Protein AF-A0A7V6TU02-F1 (afdb_monomer_lite)

Sequence (181 aa):
MRLPEIYLAIDNCFASKRWTKPLEWMEVIKDLGVWFVEASADNECDPLYTSIEYLEDWTDEVNKCTSKTGVEVSSLYSGHGTYATLGLAHTDIRIREKFLNEWLKKMVDTCVKVDAGLGFFCHAFPVSVLMDPKAYESYERDLYNKLAELSKYASGKGLKFISLEQMYSPHQIPWTIKGAE

pLDDT: mean 96.55, std 3.64, range [66.0, 98.75]

Secondary structure (DSSP, 8-state):
-PPPP---EEEGGGGTTTS-SHHHHHHHHHHTT--EEEEETTTTT-TTTS-HHHHHHHHHHHHHHHHHH--EEEEEE--HHHHTS-BTT-SSHHHHHHIIIIIIHHHHHHHHHTT-EEEE--B---HHHHT-HHHHHHHHHHHHHHHHHHHHHHHHHT-S-EEE---SSTTSS--SGGG--

Structure (mmCIF, N/CA/C/O backbone):
data_AF-A0A7V6TU02-F1
#
_entry.id   AF-A0A7V6TU02-F1
#
loop_
_atom_site.group_PDB
_atom_site.id
_atom_site.type_symbol
_atom_site.label_atom_id
_atom_site.label_alt_id
_atom_site.label_comp_id
_atom_site.label_asym_id
_atom_site.label_entity_id
_atom_site.label_seq_id
_atom_site.pdbx_PDB_ins_code
_atom_site.Cartn_x
_atom_site.Cartn_y
_atom_site.Cartn_z
_atom_site.occupancy
_atom_site.B_iso_or_equiv
_atom_site.auth_seq_id
_atom_site.auth_comp_id
_atom_site.auth_asym_id
_atom_site.auth_atom_id
_atom_site.pdbx_PDB_model_num
ATOM 1 N N . MET A 1 1 ? -0.233 -32.962 16.557 1.00 66.00 1 MET A N 1
ATOM 2 C CA . MET A 1 1 ? -0.019 -32.025 15.436 1.00 66.00 1 MET A CA 1
ATOM 3 C C . MET A 1 1 ? -1.004 -30.883 15.639 1.00 66.00 1 MET A C 1
ATOM 5 O O . MET A 1 1 ? -2.195 -31.161 15.686 1.00 66.00 1 MET A O 1
ATOM 9 N N . ARG A 1 2 ? -0.537 -29.657 15.910 1.00 78.75 2 ARG A N 1
ATOM 10 C CA . ARG A 1 2 ? -1.428 -28.488 16.010 1.00 78.75 2 ARG A CA 1
ATOM 11 C C . ARG A 1 2 ? -1.737 -28.072 14.574 1.00 78.75 2 ARG A C 1
ATOM 13 O O . ARG A 1 2 ? -0.803 -27.818 13.820 1.00 78.75 2 ARG A O 1
ATOM 20 N N . LEU A 1 3 ? -3.006 -28.131 14.179 1.00 83.88 3 LEU A N 1
ATOM 21 C CA . LEU A 1 3 ? -3.427 -27.610 12.880 1.00 83.88 3 LEU A CA 1
ATOM 22 C C . LEU A 1 3 ? -3.134 -26.100 12.842 1.00 83.88 3 LEU A C 1
ATOM 24 O O . LEU A 1 3 ? -3.217 -25.463 13.898 1.00 83.88 3 LEU A O 1
ATOM 28 N N . PRO A 1 4 ? -2.748 -25.538 11.683 1.00 89.44 4 PRO A N 1
ATOM 29 C CA . PRO A 1 4 ? -2.525 -24.105 11.569 1.00 89.44 4 PRO A CA 1
ATOM 30 C C . PRO A 1 4 ? -3.829 -23.356 11.854 1.00 89.44 4 PRO A C 1
ATOM 32 O O . PRO A 1 4 ? -4.908 -23.784 11.443 1.00 89.44 4 PRO A O 1
ATOM 35 N N . GLU A 1 5 ? -3.719 -22.242 12.567 1.00 91.94 5 GLU A N 1
ATOM 36 C CA . GLU A 1 5 ? -4.828 -21.309 12.729 1.00 91.94 5 GLU A CA 1
ATOM 37 C C . GLU A 1 5 ? -4.958 -20.498 11.437 1.00 91.94 5 GLU A C 1
ATOM 39 O O . GLU A 1 5 ? -3.976 -19.944 10.943 1.00 91.94 5 GLU A O 1
ATOM 44 N N . ILE A 1 6 ? -6.161 -20.482 10.866 1.00 92.75 6 ILE A N 1
ATOM 45 C CA . ILE A 1 6 ? -6.483 -19.730 9.653 1.00 92.75 6 ILE A CA 1
ATOM 46 C C . ILE A 1 6 ? -7.384 -18.577 10.071 1.00 92.75 6 ILE A C 1
ATOM 48 O O . ILE A 1 6 ? -8.436 -18.796 10.672 1.00 92.75 6 ILE A O 1
ATOM 52 N N . TYR A 1 7 ? -6.962 -17.365 9.736 1.00 94.00 7 TYR A N 1
ATOM 53 C CA . TYR A 1 7 ? -7.681 -16.137 10.036 1.00 94.00 7 TYR A CA 1
ATOM 54 C C . TYR A 1 7 ? -8.335 -15.615 8.758 1.00 94.00 7 TYR A C 1
ATOM 56 O O . TYR A 1 7 ? -7.709 -15.592 7.700 1.00 94.00 7 TYR A O 1
ATOM 64 N N . LEU A 1 8 ? -9.605 -15.221 8.853 1.00 97.06 8 LEU A N 1
ATOM 65 C CA . LEU A 1 8 ? -10.319 -14.577 7.756 1.00 97.06 8 LEU A CA 1
ATOM 66 C C . LEU A 1 8 ? -10.115 -13.065 7.854 1.00 97.06 8 LEU A C 1
ATOM 68 O O . LEU A 1 8 ? -10.465 -12.469 8.873 1.00 97.06 8 LEU A O 1
ATOM 72 N N . ALA A 1 9 ? -9.584 -12.473 6.787 1.00 97.50 9 ALA A N 1
ATOM 73 C CA . ALA A 1 9 ? -9.496 -11.032 6.602 1.00 97.50 9 ALA A CA 1
ATOM 74 C C . ALA A 1 9 ? -10.320 -10.599 5.384 1.00 97.50 9 ALA A C 1
ATOM 76 O O . ALA A 1 9 ? -10.574 -11.404 4.484 1.00 97.50 9 ALA A O 1
ATOM 77 N N . ILE A 1 10 ? -10.741 -9.336 5.363 1.00 98.12 10 ILE A N 1
ATOM 78 C CA . ILE A 1 10 ? -11.474 -8.738 4.244 1.00 98.12 10 ILE A CA 1
ATOM 79 C C . ILE A 1 10 ? -10.774 -7.467 3.761 1.00 98.12 10 ILE A C 1
ATOM 81 O O . ILE A 1 10 ? -10.402 -6.618 4.570 1.00 98.12 10 ILE A O 1
ATOM 85 N N . ASP A 1 11 ? -10.622 -7.333 2.445 1.00 97.44 11 ASP A N 1
ATOM 86 C CA . ASP A 1 11 ? -10.249 -6.068 1.811 1.00 97.44 11 ASP A CA 1
ATOM 87 C C . ASP A 1 11 ? -11.443 -5.109 1.882 1.00 97.44 11 ASP A C 1
ATOM 89 O O . ASP A 1 11 ? -12.543 -5.418 1.410 1.00 97.44 11 ASP A O 1
ATOM 93 N N . ASN A 1 12 ? -11.243 -3.943 2.498 1.00 97.56 12 ASN A N 1
ATOM 94 C CA . ASN A 1 12 ? -12.295 -2.944 2.653 1.00 97.56 12 ASN A CA 1
ATOM 95 C C . ASN A 1 12 ? -12.529 -2.073 1.404 1.00 97.56 12 ASN A C 1
ATOM 97 O O . ASN A 1 12 ? -13.282 -1.102 1.486 1.00 97.56 12 ASN A O 1
ATOM 101 N N . CYS A 1 13 ? -11.976 -2.409 0.236 1.00 95.88 13 CYS A N 1
ATOM 102 C CA . CYS A 1 13 ? -12.221 -1.687 -1.017 1.00 95.88 13 CYS A CA 1
ATOM 103 C C . CYS A 1 13 ? -13.720 -1.558 -1.367 1.00 95.88 13 CYS A C 1
ATOM 105 O O . CYS A 1 13 ? -14.140 -0.571 -1.979 1.00 95.88 13 CYS A O 1
ATOM 107 N N . PHE A 1 14 ? -14.570 -2.489 -0.908 1.00 96.19 14 PHE A N 1
ATOM 108 C CA . PHE A 1 14 ? -16.031 -2.394 -1.045 1.00 96.19 14 PHE A CA 1
ATOM 109 C C . PHE A 1 14 ? -16.619 -1.135 -0.377 1.00 96.19 14 PHE A C 1
ATOM 111 O O . PHE A 1 14 ? -17.674 -0.640 -0.796 1.00 96.19 14 PHE A O 1
ATOM 118 N N . ALA A 1 15 ? -15.944 -0.618 0.652 1.00 97.56 15 ALA A N 1
ATOM 119 C CA . ALA A 1 15 ? -16.359 0.535 1.432 1.00 97.56 15 ALA A CA 1
ATOM 120 C C . ALA A 1 15 ? -15.982 1.872 0.788 1.00 97.56 15 ALA A C 1
ATOM 122 O O . ALA A 1 15 ? -16.586 2.888 1.141 1.00 97.56 15 ALA A O 1
ATOM 123 N N . SER A 1 16 ? -15.072 1.873 -0.196 1.00 95.31 16 SER A N 1
ATOM 124 C CA . SER A 1 16 ? -14.650 3.091 -0.890 1.00 95.31 16 SER A CA 1
ATOM 125 C C . SER A 1 16 ? -15.865 3.879 -1.392 1.00 95.31 16 SER A C 1
ATOM 127 O O . SER A 1 16 ? -16.778 3.335 -2.031 1.00 95.31 16 SER A O 1
ATOM 129 N N . LYS A 1 17 ? -15.889 5.175 -1.054 1.00 95.81 17 LYS A N 1
ATOM 130 C CA . LYS A 1 17 ? -16.969 6.140 -1.339 1.00 95.81 17 LYS A CA 1
ATOM 131 C C . LYS A 1 17 ? -18.326 5.853 -0.674 1.00 95.81 17 LYS A C 1
ATOM 133 O O . LYS A 1 17 ? -19.302 6.527 -1.007 1.00 95.81 17 LYS A O 1
ATOM 138 N N . ARG A 1 18 ? -18.425 4.858 0.213 1.00 97.69 18 ARG A N 1
ATOM 139 C CA . ARG A 1 18 ? -19.675 4.445 0.883 1.00 97.69 18 ARG A CA 1
ATOM 140 C C . ARG A 1 18 ? -19.582 4.580 2.399 1.00 97.69 18 ARG A C 1
ATOM 142 O O . ARG A 1 18 ? -20.401 5.279 2.982 1.00 97.69 18 ARG A O 1
ATOM 149 N N . TRP A 1 19 ? -18.581 3.939 2.997 1.00 98.38 19 TRP A N 1
ATOM 150 C CA . TRP A 1 19 ? -18.279 3.963 4.429 1.00 98.38 19 TRP A CA 1
ATOM 151 C C . TRP A 1 19 ? -16.809 4.334 4.581 1.00 98.38 19 TRP A C 1
ATOM 153 O O . TRP A 1 19 ? -15.931 3.472 4.588 1.00 98.38 19 TRP A O 1
ATOM 163 N N . THR A 1 20 ? -16.533 5.632 4.593 1.00 96.50 20 THR A N 1
ATOM 164 C CA . THR A 1 20 ? -15.164 6.147 4.464 1.00 96.50 20 THR A CA 1
ATOM 165 C C . THR A 1 20 ? -14.494 6.382 5.811 1.00 96.50 20 THR A C 1
ATOM 167 O O . THR A 1 20 ? -13.269 6.429 5.887 1.00 96.50 20 THR A O 1
ATOM 170 N N . LYS A 1 21 ? -15.266 6.480 6.900 1.00 98.06 21 LYS A N 1
ATOM 171 C CA . LYS A 1 21 ? -14.697 6.644 8.242 1.00 98.06 21 LYS A CA 1
ATOM 172 C C . LYS A 1 21 ? -14.332 5.297 8.866 1.00 98.06 21 LYS A C 1
ATOM 174 O O . LYS A 1 21 ? -15.130 4.366 8.741 1.00 98.06 21 LYS A O 1
ATOM 179 N N . PRO A 1 22 ? -13.218 5.208 9.621 1.00 98.38 22 PRO A N 1
ATOM 180 C CA . PRO A 1 22 ? -12.809 4.014 10.359 1.00 98.38 22 PRO A CA 1
ATOM 181 C C . PRO A 1 22 ? -13.938 3.268 11.062 1.00 98.38 22 PRO A C 1
ATOM 183 O O . PRO A 1 22 ? -14.137 2.078 10.831 1.00 98.38 22 PRO A O 1
ATOM 186 N N . LEU A 1 23 ? -14.733 3.975 11.864 1.00 98.56 23 LEU A N 1
ATOM 187 C CA . LEU A 1 23 ? -15.819 3.343 12.604 1.00 98.56 23 LEU A CA 1
ATOM 188 C C . LEU A 1 23 ? -16.891 2.734 11.688 1.00 98.56 23 LEU A C 1
ATOM 190 O O . LEU A 1 23 ? -17.384 1.650 11.979 1.00 98.56 23 LEU A O 1
ATOM 194 N N . GLU A 1 24 ? -17.237 3.414 10.593 1.00 98.56 24 GLU A N 1
ATOM 195 C CA . GLU A 1 24 ? -18.316 2.997 9.694 1.00 98.56 24 GLU A CA 1
ATOM 196 C C . GLU A 1 24 ? -17.992 1.657 9.025 1.00 98.56 24 GLU A C 1
ATOM 198 O O . GLU A 1 24 ? -18.795 0.727 9.084 1.00 98.56 24 GLU A O 1
ATOM 203 N N . TRP A 1 25 ? -16.805 1.522 8.422 1.00 98.50 25 TRP A N 1
ATOM 204 C CA . TRP A 1 25 ? -16.430 0.263 7.778 1.00 98.50 25 TRP A CA 1
ATOM 205 C C . TRP A 1 25 ? -16.077 -0.831 8.791 1.00 98.50 25 TRP A C 1
ATOM 207 O O . TRP A 1 25 ? -16.360 -1.996 8.518 1.00 98.50 25 TRP A O 1
ATOM 217 N N . MET A 1 26 ? -15.537 -0.500 9.972 1.00 98.69 26 MET A N 1
ATOM 218 C CA . MET A 1 26 ? -15.303 -1.500 11.024 1.00 98.69 26 MET A CA 1
ATOM 219 C C . MET A 1 26 ? -16.611 -2.091 11.558 1.00 98.69 26 MET A C 1
ATOM 221 O O . MET A 1 26 ? -16.673 -3.295 11.786 1.00 98.69 26 MET A O 1
ATOM 225 N N . GLU A 1 27 ? -17.658 -1.281 11.744 1.00 98.44 27 GLU A N 1
ATOM 226 C CA . GLU A 1 27 ? -18.972 -1.772 12.184 1.00 98.44 27 GLU A CA 1
ATOM 227 C C . GLU A 1 27 ? -19.597 -2.699 11.132 1.00 98.44 27 GLU A C 1
ATOM 229 O O . GLU A 1 27 ? -20.014 -3.804 11.472 1.00 98.44 27 GLU A O 1
ATOM 234 N N . VAL A 1 28 ? -19.547 -2.323 9.848 1.00 98.44 28 VAL A N 1
ATOM 235 C CA . VAL A 1 28 ? -20.031 -3.185 8.755 1.00 98.44 28 VAL A CA 1
ATOM 236 C C . VAL A 1 28 ? -19.275 -4.518 8.708 1.00 98.44 28 VAL A C 1
ATOM 238 O O . VAL A 1 28 ? -19.891 -5.573 8.595 1.00 98.44 28 VAL A O 1
ATOM 241 N N . ILE A 1 29 ? -17.944 -4.497 8.809 1.00 98.50 29 ILE A N 1
ATOM 242 C CA . ILE A 1 29 ? -17.108 -5.708 8.760 1.00 98.50 29 ILE A CA 1
ATOM 243 C C . ILE A 1 29 ? -17.353 -6.606 9.979 1.00 98.50 29 ILE A C 1
ATOM 245 O O . ILE A 1 29 ? -17.477 -7.826 9.843 1.00 98.50 29 ILE A O 1
ATOM 249 N N . LYS A 1 30 ? -17.492 -6.002 11.162 1.00 98.25 30 LYS A N 1
ATOM 250 C CA . LYS A 1 30 ? -17.837 -6.706 12.397 1.00 98.25 30 LYS A CA 1
ATOM 251 C C . LYS A 1 30 ? -19.194 -7.397 12.302 1.00 98.25 30 LYS A C 1
ATOM 253 O O . LYS A 1 30 ? -19.315 -8.541 12.737 1.00 98.25 30 LYS A O 1
ATOM 258 N N . ASP A 1 31 ? -20.194 -6.740 11.719 1.00 98.19 31 ASP A N 1
ATOM 259 C CA . ASP 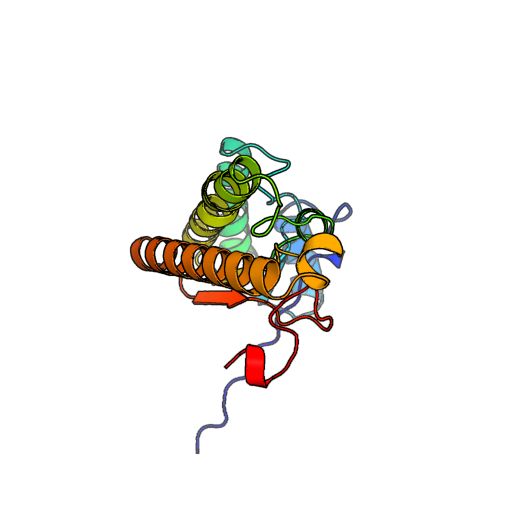A 1 31 ? -21.528 -7.317 11.520 1.00 98.19 31 ASP A CA 1
ATOM 260 C C . ASP A 1 31 ? -21.503 -8.529 10.567 1.00 98.19 31 ASP A C 1
ATOM 262 O O . ASP A 1 31 ? -22.345 -9.422 10.676 1.00 98.19 31 ASP A O 1
ATOM 266 N N . LEU A 1 32 ? -20.497 -8.618 9.686 1.00 97.69 32 LEU A N 1
ATOM 267 C CA . LEU A 1 32 ? -20.220 -9.800 8.857 1.00 97.69 32 LEU A CA 1
ATOM 268 C C . LEU A 1 32 ? -19.483 -10.922 9.614 1.00 97.69 32 LEU A C 1
ATOM 270 O O . LEU A 1 32 ? -19.257 -11.994 9.054 1.00 97.69 32 LEU A O 1
ATOM 274 N N . GLY A 1 33 ? -19.101 -10.700 10.875 1.00 97.81 33 GLY A N 1
ATOM 275 C CA . GLY A 1 33 ? -18.356 -11.654 11.698 1.00 97.81 33 GLY A CA 1
ATOM 276 C C . GLY A 1 33 ? -16.862 -11.738 11.370 1.00 97.81 33 GLY A C 1
ATOM 277 O O . GLY A 1 33 ? -16.210 -12.705 11.768 1.00 97.81 33 GLY A O 1
ATOM 278 N N . VAL A 1 34 ? -16.321 -10.753 10.649 1.00 98.31 34 VAL A N 1
ATOM 279 C CA . VAL A 1 34 ? -14.898 -10.659 10.300 1.00 98.31 34 VAL A CA 1
ATOM 280 C C . VAL A 1 34 ? -14.216 -9.651 11.224 1.00 98.31 34 VAL A C 1
ATOM 282 O O . VAL A 1 34 ? -14.789 -8.621 11.568 1.00 98.31 34 VAL A O 1
ATOM 285 N N . TRP A 1 35 ? -12.989 -9.958 11.642 1.00 98.19 35 TRP A N 1
ATOM 286 C CA . TRP A 1 35 ? -12.257 -9.171 12.646 1.00 98.19 35 TRP A CA 1
ATOM 287 C C . TRP A 1 35 ? -10.917 -8.637 12.149 1.00 98.19 35 TRP A C 1
ATOM 289 O O . TRP A 1 35 ? -10.300 -7.839 12.840 1.00 98.19 35 TRP A O 1
ATOM 299 N N . PHE A 1 36 ? -10.484 -9.040 10.955 1.00 98.38 36 PHE A N 1
ATOM 300 C CA . PHE A 1 36 ? -9.227 -8.612 10.352 1.00 98.38 36 PHE A CA 1
ATOM 301 C C . PHE A 1 36 ? -9.496 -7.914 9.023 1.00 98.38 36 PHE A C 1
ATOM 303 O O . PHE A 1 36 ? -10.319 -8.370 8.226 1.00 98.38 36 PHE A O 1
ATOM 310 N N . VAL A 1 37 ? -8.803 -6.806 8.788 1.00 98.50 37 VAL A N 1
ATOM 311 C CA . VAL A 1 37 ? -9.013 -5.955 7.616 1.00 98.50 37 VAL A CA 1
ATOM 312 C C . VAL A 1 37 ? -7.710 -5.748 6.869 1.00 98.50 37 VAL A C 1
ATOM 314 O O . VAL A 1 37 ? -6.687 -5.416 7.466 1.00 98.50 37 VAL A O 1
ATOM 317 N N . GLU A 1 38 ? -7.773 -5.901 5.554 1.00 98.44 38 GLU A N 1
ATOM 318 C CA . GLU A 1 38 ? -6.828 -5.279 4.642 1.00 98.44 38 GLU A CA 1
ATOM 319 C C . GLU A 1 38 ? -7.394 -3.908 4.247 1.00 98.44 38 GLU A C 1
ATOM 321 O O . GLU A 1 38 ? -8.434 -3.801 3.596 1.00 98.44 38 GLU A O 1
ATOM 326 N N . ALA A 1 39 ? -6.775 -2.839 4.743 1.00 98.31 39 ALA A N 1
ATOM 327 C CA . ALA A 1 39 ? -7.239 -1.477 4.535 1.00 98.31 39 ALA A CA 1
ATOM 328 C C . ALA A 1 39 ? -6.738 -0.950 3.185 1.00 98.31 39 ALA A C 1
ATOM 330 O O . ALA A 1 39 ? -5.561 -0.629 3.024 1.00 98.31 39 ALA A O 1
ATOM 331 N N . SER A 1 40 ? -7.641 -0.841 2.217 1.00 97.75 40 SER A N 1
ATOM 332 C CA . SER A 1 40 ? -7.365 -0.288 0.897 1.00 97.75 40 SER A CA 1
ATOM 333 C C . SER A 1 40 ? -7.076 1.212 0.965 1.00 97.75 40 SER A C 1
ATOM 335 O O . SER A 1 40 ? -7.842 1.976 1.557 1.00 97.75 40 SER A O 1
ATOM 337 N N . ALA A 1 41 ? -6.018 1.651 0.280 1.00 97.31 41 ALA A N 1
ATOM 338 C CA . ALA A 1 41 ? -5.667 3.062 0.128 1.00 97.31 41 ALA A CA 1
ATOM 339 C C . ALA A 1 41 ? -6.787 3.882 -0.544 1.00 97.31 41 ALA A C 1
ATOM 341 O O . ALA A 1 41 ? -6.947 5.067 -0.250 1.00 97.31 41 ALA A O 1
ATOM 342 N N . ASP A 1 42 ? -7.629 3.242 -1.369 1.00 95.62 42 ASP A N 1
ATOM 343 C CA . ASP A 1 42 ? -8.808 3.871 -1.986 1.00 95.62 42 ASP A CA 1
ATOM 344 C C . ASP A 1 42 ? -9.906 4.239 -0.969 1.00 95.62 42 ASP A C 1
ATOM 346 O O . ASP A 1 42 ? -10.893 4.884 -1.339 1.00 95.62 42 ASP A O 1
ATOM 350 N N . ASN A 1 43 ? -9.779 3.825 0.297 1.00 96.00 43 ASN A N 1
ATOM 351 C CA . ASN A 1 43 ? -10.677 4.216 1.381 1.00 96.00 43 ASN A CA 1
ATOM 352 C C . ASN A 1 43 ? -10.056 5.322 2.255 1.00 96.00 43 ASN A C 1
ATOM 354 O O . ASN A 1 43 ? -9.952 5.202 3.475 1.00 96.00 43 ASN A O 1
ATOM 358 N N . GLU A 1 44 ? -9.659 6.405 1.578 1.00 95.44 44 GLU A N 1
ATOM 359 C CA . GLU A 1 44 ? -9.166 7.680 2.126 1.00 95.44 44 GLU A CA 1
ATOM 360 C C . GLU A 1 44 ? -7.774 7.658 2.789 1.00 95.44 44 GLU A C 1
ATOM 362 O O . GLU A 1 44 ? -7.353 8.674 3.332 1.00 95.44 44 GLU A O 1
ATOM 367 N N . CYS A 1 45 ? -7.002 6.568 2.709 1.00 96.00 45 CYS A N 1
ATOM 368 C CA . CYS A 1 45 ? -5.655 6.505 3.305 1.00 96.00 45 CYS A CA 1
ATOM 369 C C . CYS A 1 45 ? -4.490 6.514 2.295 1.00 96.00 45 CYS A C 1
ATOM 371 O O . CYS A 1 45 ? -3.368 6.151 2.648 1.00 96.00 45 CYS A O 1
ATOM 373 N N . ASP A 1 46 ? -4.719 6.974 1.058 1.00 96.44 46 ASP A N 1
ATOM 374 C CA . ASP A 1 46 ? -3.674 7.101 0.032 1.00 96.44 46 ASP A CA 1
ATOM 375 C C . ASP A 1 46 ? -2.920 8.455 0.093 1.00 96.44 46 ASP A C 1
ATOM 377 O O . ASP A 1 46 ? -3.508 9.505 -0.206 1.00 96.44 46 ASP A O 1
ATOM 381 N N . PRO A 1 47 ? -1.597 8.471 0.367 1.00 94.88 47 PRO A N 1
ATOM 382 C CA . PRO A 1 47 ? -0.796 9.695 0.409 1.00 94.88 47 PRO A CA 1
ATOM 383 C C . PRO A 1 47 ? -0.649 10.429 -0.936 1.00 94.88 47 PRO A C 1
ATOM 385 O O . PRO A 1 47 ? -0.083 11.524 -0.958 1.00 94.88 47 PRO A O 1
ATOM 388 N N . LEU A 1 48 ? -1.110 9.868 -2.061 1.00 91.94 48 LEU A N 1
ATOM 389 C CA . LEU A 1 48 ? -1.203 10.592 -3.337 1.00 91.94 48 LEU A CA 1
ATOM 390 C C . LEU A 1 48 ? -2.355 11.598 -3.365 1.00 91.94 48 LEU A C 1
ATOM 392 O O . LEU A 1 48 ? -2.248 12.607 -4.067 1.00 91.94 48 LEU A O 1
ATOM 396 N N . TYR A 1 49 ? -3.446 11.313 -2.655 1.00 93.06 49 TYR A N 1
ATOM 397 C CA . TYR A 1 49 ? -4.694 12.078 -2.744 1.00 93.06 49 TYR A CA 1
ATOM 398 C C . TYR A 1 49 ? -5.025 12.854 -1.474 1.00 93.06 49 TYR A C 1
ATOM 400 O O . TYR A 1 49 ? -5.867 13.750 -1.516 1.00 93.06 49 TYR A O 1
ATOM 408 N N . THR A 1 50 ? -4.349 12.548 -0.369 1.00 93.81 50 THR A N 1
ATOM 409 C CA . THR A 1 50 ? -4.565 13.207 0.917 1.00 93.81 50 THR A CA 1
ATOM 410 C C . THR A 1 50 ? -3.288 13.836 1.476 1.00 93.81 50 THR A C 1
ATOM 412 O O . THR A 1 50 ? -2.198 13.699 0.913 1.00 93.81 50 THR A O 1
ATOM 415 N N . SER A 1 51 ? -3.427 14.581 2.572 1.00 94.88 51 SER A N 1
ATOM 416 C CA . SER A 1 51 ? -2.307 15.213 3.266 1.00 94.88 51 SER A CA 1
ATOM 417 C C . SER A 1 51 ? -1.742 14.310 4.363 1.00 94.88 51 SER A C 1
ATOM 419 O O . SER A 1 51 ? -2.385 13.365 4.817 1.00 94.88 51 SER A O 1
ATOM 421 N N . ILE A 1 52 ? -0.519 14.602 4.806 1.00 93.12 52 ILE A N 1
ATOM 422 C CA . ILE A 1 52 ? 0.108 13.839 5.891 1.00 93.12 52 ILE A CA 1
ATOM 423 C C . ILE A 1 52 ? -0.677 14.051 7.182 1.00 93.12 52 ILE A C 1
ATOM 425 O O . ILE A 1 52 ? -0.958 13.080 7.864 1.00 93.12 52 ILE A O 1
ATOM 429 N N . GLU A 1 53 ? -1.097 15.284 7.462 1.00 96.56 53 GLU A N 1
ATOM 430 C CA . GLU A 1 53 ? -1.887 15.641 8.643 1.00 96.56 53 GLU A CA 1
ATOM 431 C C . GLU A 1 53 ? -3.186 14.830 8.702 1.00 96.56 53 GLU A C 1
ATOM 433 O O . GLU A 1 53 ? -3.515 14.266 9.742 1.00 96.56 53 GLU A O 1
ATOM 438 N N . TYR A 1 54 ? -3.874 14.685 7.564 1.00 97.56 54 TYR A N 1
ATOM 439 C CA . TYR A 1 54 ? -5.057 13.834 7.486 1.00 97.56 54 TYR A CA 1
ATOM 440 C C . TYR A 1 54 ? -4.730 12.363 7.775 1.00 97.56 54 TYR A C 1
ATOM 442 O O . TYR A 1 54 ? -5.482 11.706 8.488 1.00 97.56 54 TYR A O 1
ATOM 450 N N . LEU A 1 55 ? -3.619 11.829 7.251 1.00 97.38 55 LEU A N 1
ATOM 451 C CA . LEU A 1 55 ? -3.212 10.452 7.551 1.00 97.38 55 LEU A CA 1
ATOM 452 C C . LEU A 1 55 ? -2.901 10.258 9.035 1.00 97.38 55 LEU A C 1
ATOM 454 O O . LEU A 1 55 ? -3.195 9.195 9.569 1.00 97.38 55 LEU A O 1
ATOM 458 N N . GLU A 1 56 ? -2.332 11.257 9.712 1.00 97.31 56 GLU A N 1
ATOM 459 C CA . GLU A 1 56 ? -2.102 11.189 11.159 1.00 97.31 56 GLU A CA 1
ATOM 460 C C . GLU A 1 56 ? -3.423 11.073 11.919 1.00 97.31 56 GLU A C 1
ATOM 462 O O . GLU A 1 56 ? -3.605 10.110 12.671 1.00 97.31 56 GLU A O 1
ATOM 467 N N . ASP A 1 57 ? -4.372 11.964 11.629 1.00 98.19 57 ASP A N 1
ATOM 468 C CA . ASP A 1 57 ? -5.719 11.920 12.204 1.00 98.19 57 ASP A CA 1
ATOM 469 C C . ASP A 1 57 ? -6.421 10.586 11.900 1.00 98.19 57 ASP A C 1
ATOM 471 O O . ASP A 1 57 ? -7.034 9.979 12.784 1.00 98.19 57 ASP A O 1
ATOM 475 N N . TRP A 1 58 ? -6.285 10.089 10.667 1.00 98.31 58 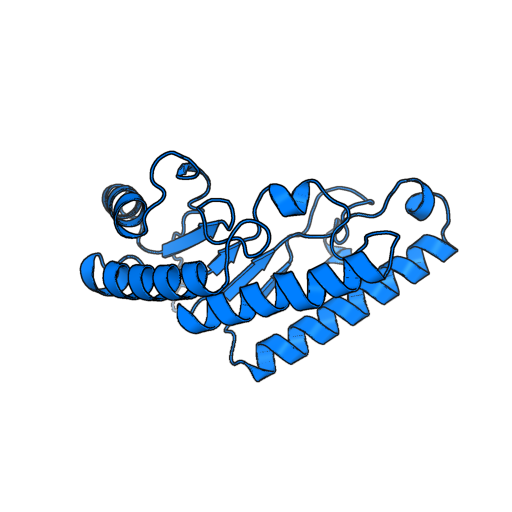TRP A N 1
ATOM 476 C CA . TRP A 1 58 ? -6.849 8.813 10.233 1.00 98.31 58 TRP A CA 1
ATOM 477 C C . TRP A 1 58 ? -6.251 7.635 11.010 1.00 98.31 58 TRP A C 1
ATOM 479 O O . TRP A 1 58 ? -6.998 6.787 11.496 1.00 98.31 58 TRP A O 1
ATOM 489 N N . THR A 1 59 ? -4.926 7.584 11.199 1.00 98.38 59 THR A N 1
ATOM 490 C CA . THR A 1 59 ? -4.280 6.510 11.979 1.00 98.38 59 THR A CA 1
ATOM 491 C C . THR A 1 59 ? -4.714 6.521 13.445 1.00 98.38 59 THR A C 1
ATOM 493 O O . THR A 1 59 ? -4.985 5.463 14.021 1.00 98.38 59 THR A O 1
ATOM 496 N N . ASP A 1 60 ? -4.864 7.707 14.039 1.00 98.50 60 ASP A N 1
ATOM 497 C CA . ASP A 1 60 ? -5.375 7.863 15.400 1.00 98.50 60 ASP A CA 1
ATOM 498 C C . ASP A 1 60 ? -6.830 7.397 15.517 1.00 98.50 60 ASP A C 1
ATOM 500 O O . ASP A 1 60 ? -7.214 6.760 16.505 1.00 98.50 60 ASP A O 1
ATOM 504 N N . GLU A 1 61 ? -7.661 7.713 14.523 1.00 98.62 61 GLU A N 1
ATOM 505 C CA . GLU A 1 61 ? -9.053 7.275 14.478 1.00 98.62 61 GLU A CA 1
ATOM 506 C C . GLU A 1 61 ? -9.162 5.756 14.301 1.00 98.62 61 GLU A C 1
ATOM 508 O O . GLU A 1 61 ? -9.937 5.125 15.025 1.00 98.62 61 GLU A O 1
ATOM 513 N N . VAL A 1 62 ? -8.351 5.152 13.427 1.00 98.62 62 VAL A N 1
ATOM 514 C CA . VAL A 1 62 ? -8.269 3.692 13.264 1.00 98.62 62 VAL A CA 1
ATOM 515 C C . VAL A 1 62 ? -7.933 3.023 14.590 1.00 98.62 62 VAL A C 1
ATOM 517 O O . VAL A 1 62 ? -8.695 2.171 15.033 1.00 98.62 62 VAL A O 1
ATOM 520 N N . ASN A 1 63 ? -6.882 3.455 15.288 1.00 98.56 63 ASN A N 1
ATOM 521 C CA . ASN A 1 63 ? -6.479 2.855 16.566 1.00 98.56 63 ASN A CA 1
ATOM 522 C C . ASN A 1 63 ? -7.573 2.959 17.652 1.00 98.56 63 ASN A C 1
ATOM 524 O O . ASN A 1 63 ? -7.821 2.010 18.411 1.00 98.56 63 ASN A O 1
ATOM 528 N N . LYS A 1 64 ? -8.282 4.096 17.710 1.00 98.69 64 LYS A N 1
ATOM 529 C CA . LYS A 1 64 ? -9.442 4.280 18.603 1.00 98.69 64 LYS A CA 1
ATOM 530 C C . LYS A 1 64 ? -10.587 3.336 18.235 1.00 98.69 64 LYS A C 1
ATOM 532 O O . LYS A 1 64 ? -11.198 2.737 19.123 1.00 98.69 64 LYS A O 1
ATOM 537 N N . CYS A 1 65 ? -10.879 3.191 16.945 1.00 98.69 65 CYS A N 1
ATOM 538 C CA . CYS A 1 65 ? -11.948 2.326 16.457 1.00 98.69 65 CYS A CA 1
ATOM 539 C C . CYS A 1 65 ? -11.608 0.842 16.628 1.00 98.69 65 CYS A C 1
ATOM 541 O O . CYS A 1 65 ? -12.491 0.087 17.032 1.00 98.69 65 CYS A O 1
ATOM 543 N N . THR A 1 66 ? -10.347 0.439 16.463 1.00 98.56 66 THR A N 1
ATOM 544 C CA . THR A 1 66 ? -9.851 -0.906 16.790 1.00 98.56 66 THR A CA 1
ATOM 545 C C . THR A 1 66 ? -10.141 -1.236 18.251 1.00 98.56 66 THR A C 1
ATOM 547 O O . THR A 1 66 ? -10.817 -2.220 18.548 1.00 98.56 66 THR A O 1
ATOM 550 N N . SER A 1 67 ? -9.752 -0.347 19.173 1.00 98.06 67 SER A N 1
ATOM 551 C CA . SER A 1 67 ? -10.004 -0.514 20.615 1.00 98.06 67 SER A CA 1
ATOM 552 C C . SER A 1 67 ? -11.498 -0.611 20.958 1.00 98.06 67 SER A C 1
ATOM 554 O O . SER A 1 67 ? -11.885 -1.306 21.895 1.00 98.06 67 SER A O 1
ATOM 556 N N . LYS A 1 68 ? -12.351 0.103 20.214 1.00 98.25 68 LYS A N 1
ATOM 557 C CA . LYS A 1 68 ? -13.804 0.136 20.431 1.00 98.25 68 LYS A CA 1
ATOM 558 C C . LYS A 1 68 ? -14.517 -1.086 19.849 1.00 98.25 68 LYS A C 1
ATOM 560 O O . LYS A 1 68 ? -15.469 -1.588 20.446 1.00 98.25 68 LYS A O 1
ATOM 565 N N . THR A 1 69 ? -14.131 -1.509 18.651 1.00 98.38 69 THR A N 1
ATOM 566 C CA . THR A 1 69 ? -14.877 -2.501 17.871 1.00 98.38 69 THR A CA 1
ATOM 567 C C . THR A 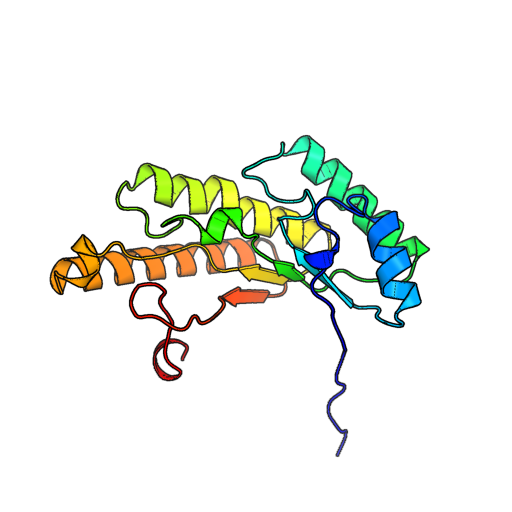1 69 ? -14.344 -3.910 18.069 1.00 98.38 69 THR A C 1
ATOM 569 O O . THR A 1 69 ? -15.165 -4.829 18.069 1.00 98.38 69 THR A O 1
ATOM 572 N N . GLY A 1 70 ? -13.032 -4.055 18.288 1.00 98.25 70 GLY A N 1
ATOM 573 C CA . GLY A 1 70 ? -12.281 -5.311 18.247 1.00 98.25 70 GLY A CA 1
ATOM 574 C C . GLY A 1 70 ? -11.796 -5.701 16.846 1.00 98.25 70 GLY A C 1
ATOM 575 O O . GLY A 1 70 ? -11.197 -6.759 16.704 1.00 98.25 70 GLY A O 1
ATOM 576 N N . VAL A 1 71 ? -12.083 -4.898 15.815 1.00 98.56 71 VAL A N 1
ATOM 577 C CA . VAL A 1 71 ? -11.627 -5.139 14.438 1.00 98.56 71 VAL A CA 1
ATOM 578 C C . VAL A 1 71 ? -10.219 -4.576 14.266 1.00 98.56 71 VAL A C 1
ATOM 580 O O . VAL A 1 71 ? -9.984 -3.414 14.579 1.00 98.56 71 VAL A O 1
ATOM 583 N N . GLU A 1 72 ? -9.295 -5.378 13.747 1.00 98.25 72 GLU A N 1
ATOM 584 C CA . GLU A 1 72 ? -7.884 -5.033 13.577 1.00 98.25 72 GLU A CA 1
ATOM 585 C C . GLU A 1 72 ? -7.514 -4.860 12.099 1.00 98.25 72 GLU A C 1
ATOM 587 O O . GLU A 1 72 ? -7.929 -5.632 11.231 1.00 98.25 72 GLU A O 1
ATOM 592 N N . VAL A 1 73 ? -6.672 -3.869 11.804 1.00 98.38 73 VAL A N 1
ATOM 593 C CA . VAL A 1 73 ? -6.063 -3.716 10.477 1.00 98.38 73 VAL A CA 1
ATOM 594 C C . VAL A 1 73 ? -4.817 -4.599 10.411 1.00 98.38 73 VAL A C 1
ATOM 596 O O . VAL A 1 73 ? -3.853 -4.385 11.135 1.00 98.38 73 VAL A O 1
ATOM 599 N N . SER A 1 74 ? -4.841 -5.613 9.548 1.00 97.88 74 SER A N 1
ATOM 600 C CA . SER A 1 74 ? -3.737 -6.570 9.365 1.00 97.88 74 SER A CA 1
ATOM 601 C C . SER A 1 74 ? -2.717 -6.097 8.333 1.00 97.88 74 SER A C 1
ATOM 603 O O . SER A 1 74 ? -1.511 -6.294 8.501 1.00 97.88 74 SER A O 1
ATOM 605 N N . SER A 1 75 ? -3.200 -5.457 7.274 1.00 98.31 75 SER A N 1
ATOM 606 C CA . SER A 1 75 ? -2.396 -4.857 6.213 1.00 98.31 75 SER A CA 1
ATOM 607 C C . SER A 1 75 ? -3.049 -3.566 5.734 1.00 98.31 75 SER A C 1
ATOM 609 O O . SER A 1 75 ? -4.268 -3.428 5.794 1.00 98.31 75 SER A O 1
ATOM 611 N N . LEU A 1 76 ? -2.249 -2.621 5.242 1.00 98.44 76 LEU A N 1
ATOM 612 C CA . LEU A 1 76 ? -2.733 -1.654 4.257 1.00 98.44 76 LEU A CA 1
ATOM 613 C C . LEU A 1 76 ? -2.396 -2.175 2.867 1.00 98.44 76 LEU A C 1
ATOM 615 O O . LEU A 1 76 ? -1.364 -2.825 2.688 1.00 98.44 76 LEU A O 1
ATOM 619 N N . TYR A 1 77 ? -3.237 -1.842 1.896 1.00 98.25 77 TYR A N 1
ATOM 620 C CA . TYR A 1 77 ? -3.068 -2.266 0.517 1.00 98.25 77 TYR A CA 1
ATOM 621 C C . TYR A 1 77 ? -3.178 -1.107 -0.465 1.00 98.25 77 TYR A C 1
ATOM 623 O O . TYR A 1 77 ? -3.947 -0.169 -0.258 1.00 98.25 77 TYR A O 1
ATOM 631 N N . SER A 1 78 ? -2.403 -1.153 -1.546 1.00 97.00 78 SER A N 1
ATOM 632 C CA . SER A 1 78 ? -2.470 -0.149 -2.609 1.00 97.00 78 SER A CA 1
ATOM 633 C C . SER A 1 78 ? -3.849 -0.083 -3.267 1.00 97.00 78 SER A C 1
ATOM 635 O O . SER A 1 78 ? -4.473 -1.110 -3.509 1.00 97.00 78 SER A O 1
ATOM 637 N N . GLY A 1 79 ? -4.298 1.117 -3.624 1.00 92.62 79 GLY A N 1
ATOM 638 C CA . GLY A 1 79 ? -5.561 1.326 -4.327 1.00 92.62 79 GLY A CA 1
ATOM 639 C C . GLY A 1 79 ? -5.445 1.296 -5.856 1.00 92.62 79 GLY A C 1
ATOM 640 O O . GLY A 1 79 ? -4.352 1.220 -6.437 1.00 92.62 79 GLY A O 1
ATOM 641 N N . HIS A 1 80 ? -6.587 1.452 -6.524 1.00 91.81 80 HIS A N 1
ATOM 642 C CA . HIS A 1 80 ? -6.729 1.512 -7.977 1.00 91.81 80 HIS A CA 1
ATOM 643 C C . HIS A 1 80 ? -5.914 2.648 -8.609 1.00 91.81 80 HIS A C 1
ATOM 645 O O . HIS A 1 80 ? -5.446 2.520 -9.742 1.00 91.81 80 HIS A O 1
ATOM 651 N N . GLY A 1 81 ? -5.706 3.750 -7.878 1.00 87.19 81 GLY A N 1
ATOM 652 C CA . GLY A 1 81 ? -4.912 4.886 -8.354 1.00 87.19 81 GLY A CA 1
ATOM 653 C C . GLY A 1 81 ? -3.501 4.480 -8.787 1.00 87.19 81 GLY A C 1
ATOM 654 O O . GLY A 1 81 ? -3.046 4.850 -9.870 1.00 87.19 81 GLY A O 1
ATOM 655 N N . THR A 1 82 ? -2.827 3.652 -7.987 1.00 92.88 82 THR A N 1
ATOM 656 C CA . THR A 1 82 ? -1.476 3.171 -8.319 1.00 92.88 82 THR A CA 1
ATOM 657 C C . THR A 1 82 ? -1.471 2.105 -9.408 1.00 92.88 82 THR A C 1
ATOM 659 O O . THR A 1 82 ? -0.586 2.130 -10.265 1.00 92.88 82 THR A O 1
ATOM 662 N N . TYR A 1 83 ? -2.506 1.261 -9.453 1.00 93.88 83 TYR A N 1
ATOM 663 C CA . TYR A 1 83 ? -2.712 0.255 -10.496 1.00 93.88 83 TYR A CA 1
ATOM 664 C C . TYR A 1 83 ? -2.858 0.865 -11.902 1.00 93.88 83 TYR A C 1
ATOM 666 O O . TYR A 1 83 ? -2.449 0.271 -12.898 1.00 93.88 83 TYR A O 1
ATOM 674 N N . ALA A 1 84 ? -3.420 2.072 -11.995 1.00 93.69 84 ALA A N 1
ATOM 675 C CA . ALA A 1 84 ? -3.680 2.756 -13.260 1.00 93.69 84 ALA A CA 1
ATOM 676 C C . ALA A 1 84 ? -2.447 3.451 -13.877 1.00 93.69 84 ALA A C 1
ATOM 678 O O . ALA A 1 84 ? -2.558 4.075 -14.936 1.00 93.69 84 ALA A O 1
ATOM 679 N N . THR A 1 85 ? -1.274 3.386 -13.238 1.00 94.81 85 THR A N 1
ATOM 680 C CA . THR A 1 85 ? -0.066 4.101 -13.683 1.00 94.81 85 THR A CA 1
ATOM 681 C C . THR A 1 85 ? 1.153 3.184 -13.766 1.00 94.81 85 THR A C 1
ATOM 683 O O . THR A 1 85 ? 1.170 2.085 -13.227 1.00 94.81 85 THR A O 1
ATOM 686 N N . LEU A 1 86 ? 2.224 3.652 -14.419 1.00 97.50 86 LEU A N 1
ATOM 687 C CA . LEU A 1 86 ? 3.505 2.931 -14.437 1.00 97.50 86 LEU A CA 1
ATOM 688 C C . LEU A 1 86 ? 4.234 2.964 -13.077 1.00 97.50 86 LEU A C 1
ATOM 690 O O . LEU A 1 86 ? 5.182 2.204 -12.886 1.00 97.50 86 LEU A O 1
ATOM 694 N N . GLY A 1 87 ? 3.830 3.870 -12.175 1.00 96.88 87 GLY A N 1
ATOM 695 C CA . GLY A 1 87 ? 4.328 4.038 -10.808 1.00 96.88 87 GLY A CA 1
ATOM 696 C C . GLY A 1 87 ? 5.841 3.894 -10.633 1.00 96.88 87 GLY A C 1
ATOM 697 O O . GLY A 1 87 ? 6.621 4.657 -11.209 1.00 96.88 87 GLY A O 1
ATOM 698 N N . LEU A 1 88 ? 6.271 2.908 -9.846 1.00 97.56 88 LEU A N 1
ATOM 699 C CA . LEU A 1 88 ? 7.675 2.658 -9.509 1.00 97.56 88 LEU A CA 1
ATOM 700 C C . LEU A 1 88 ? 8.541 2.278 -10.725 1.00 97.56 88 LEU A C 1
ATOM 702 O O . LEU A 1 88 ? 9.763 2.339 -10.643 1.00 97.56 88 LEU A O 1
ATOM 706 N N . ALA A 1 89 ? 7.926 1.961 -11.867 1.00 97.88 89 ALA A N 1
ATOM 707 C CA . ALA A 1 89 ? 8.594 1.691 -13.139 1.00 97.88 89 ALA A CA 1
ATOM 708 C C . ALA A 1 89 ? 8.313 2.745 -14.228 1.00 97.88 89 ALA A C 1
ATOM 710 O O . ALA A 1 89 ? 8.568 2.519 -15.413 1.00 97.88 89 ALA A O 1
ATOM 711 N N . HIS A 1 90 ? 7.803 3.919 -13.846 1.00 98.19 90 HIS A N 1
ATOM 712 C CA . HIS A 1 90 ? 7.561 5.028 -14.766 1.00 98.19 90 HIS A CA 1
ATOM 713 C C . HIS A 1 90 ? 8.821 5.409 -15.557 1.00 98.19 90 HIS A C 1
ATOM 715 O O . HIS A 1 90 ? 9.921 5.352 -15.023 1.00 98.19 90 HIS A O 1
ATOM 721 N N . THR A 1 91 ? 8.699 5.837 -16.818 1.00 97.25 91 THR A N 1
ATOM 722 C CA . THR A 1 91 ? 9.868 6.116 -17.682 1.00 97.25 91 THR A CA 1
ATOM 723 C C . THR A 1 91 ? 10.715 7.299 -17.208 1.00 97.25 91 THR A C 1
ATOM 725 O O . THR A 1 91 ? 11.937 7.306 -17.354 1.00 97.25 91 THR A O 1
ATOM 728 N N . ASP A 1 92 ? 10.075 8.280 -16.578 1.00 97.81 92 ASP A N 1
ATOM 729 C CA . ASP A 1 92 ? 10.725 9.407 -15.909 1.00 97.81 92 ASP A CA 1
ATOM 730 C C . ASP A 1 92 ? 11.168 9.041 -14.484 1.00 97.81 92 ASP A C 1
ATOM 732 O O . ASP A 1 92 ? 10.335 8.724 -13.629 1.00 97.81 92 ASP A O 1
ATOM 736 N N . ILE A 1 93 ? 12.475 9.144 -14.222 1.00 97.44 93 ILE A N 1
ATOM 737 C CA . ILE A 1 93 ? 13.083 8.856 -12.916 1.00 97.44 93 ILE A CA 1
ATOM 738 C C . ILE A 1 93 ? 12.484 9.702 -11.790 1.00 97.44 93 ILE A C 1
ATOM 740 O O . ILE A 1 93 ? 12.313 9.201 -10.687 1.00 97.44 93 ILE A O 1
ATOM 744 N N . ARG A 1 94 ? 12.083 10.951 -12.059 1.00 98.12 94 ARG A N 1
ATOM 745 C CA . ARG A 1 94 ? 11.504 11.839 -11.038 1.00 98.12 94 ARG A CA 1
ATOM 746 C C . ARG A 1 94 ? 10.202 11.271 -10.483 1.00 98.12 94 ARG A C 1
ATOM 748 O O . ARG A 1 94 ? 9.924 11.419 -9.300 1.00 98.12 94 ARG A O 1
ATOM 755 N N . ILE A 1 95 ? 9.422 10.595 -11.328 1.00 97.88 95 ILE A N 1
ATOM 756 C CA . ILE A 1 95 ? 8.176 9.946 -10.913 1.00 97.88 95 ILE A CA 1
ATOM 757 C C . ILE A 1 95 ? 8.469 8.668 -10.130 1.00 97.88 95 ILE A C 1
ATOM 759 O O . ILE A 1 95 ? 7.820 8.440 -9.114 1.00 97.88 95 ILE A O 1
ATOM 763 N N . ARG A 1 96 ? 9.478 7.881 -10.529 1.00 98.00 96 ARG A N 1
ATOM 764 C CA . ARG A 1 96 ? 9.891 6.690 -9.766 1.00 98.00 96 ARG A CA 1
ATOM 765 C C . ARG A 1 96 ? 10.368 7.058 -8.362 1.00 98.00 96 ARG A C 1
ATOM 767 O O . ARG A 1 96 ? 9.936 6.450 -7.387 1.00 98.00 96 ARG A O 1
ATOM 774 N N . GLU A 1 97 ? 11.200 8.092 -8.255 1.00 98.25 97 GLU A N 1
ATOM 775 C CA . GLU A 1 97 ? 11.676 8.603 -6.966 1.00 98.25 97 GLU A CA 1
ATOM 776 C C . GLU A 1 97 ? 10.535 9.183 -6.127 1.00 98.25 97 GLU A C 1
ATOM 778 O O . GLU A 1 97 ? 10.494 8.956 -4.919 1.00 98.25 97 GLU A O 1
ATOM 783 N N . LYS A 1 98 ? 9.567 9.867 -6.747 1.00 97.25 98 LYS A N 1
ATOM 784 C CA . LYS A 1 98 ? 8.356 10.315 -6.052 1.00 97.25 98 LYS A CA 1
ATOM 785 C C . LYS A 1 98 ? 7.535 9.133 -5.524 1.00 97.25 98 LYS A C 1
ATOM 787 O O . LYS A 1 98 ? 7.157 9.144 -4.360 1.00 97.25 98 LYS A O 1
ATOM 792 N N . PHE A 1 99 ? 7.288 8.101 -6.329 1.00 97.69 99 PHE A N 1
ATOM 793 C CA . PHE A 1 99 ? 6.544 6.912 -5.892 1.00 97.69 99 PHE A CA 1
ATOM 794 C C . PHE A 1 99 ? 7.237 6.194 -4.732 1.00 97.69 99 PHE A C 1
ATOM 796 O O . PHE A 1 99 ? 6.582 5.820 -3.762 1.00 97.69 99 PHE A O 1
ATOM 803 N N . LEU A 1 100 ? 8.562 6.048 -4.787 1.00 98.50 100 LEU A N 1
ATOM 804 C CA . LEU A 1 100 ? 9.320 5.445 -3.696 1.00 98.50 100 LEU A CA 1
ATOM 805 C C . LEU A 1 100 ? 9.268 6.301 -2.424 1.00 98.50 100 LEU A C 1
ATOM 807 O O . LEU A 1 100 ? 8.928 5.807 -1.350 1.00 98.50 100 LEU A O 1
ATOM 811 N N . ASN A 1 101 ? 9.622 7.581 -2.534 1.00 98.06 101 ASN A N 1
ATOM 812 C CA . ASN A 1 101 ? 9.888 8.424 -1.370 1.00 98.06 101 ASN A CA 1
ATOM 813 C C . ASN A 1 101 ? 8.638 9.092 -0.800 1.00 98.06 101 ASN A C 1
ATOM 815 O O . ASN A 1 101 ? 8.522 9.248 0.412 1.00 98.06 101 ASN A O 1
ATOM 819 N N . GLU A 1 102 ? 7.711 9.496 -1.661 1.00 96.06 102 GLU A N 1
ATOM 820 C CA . GLU A 1 102 ? 6.534 10.262 -1.264 1.00 96.06 102 GLU A CA 1
ATOM 821 C C . GLU A 1 102 ? 5.262 9.424 -1.165 1.00 96.06 102 GLU A C 1
ATOM 823 O O . GLU A 1 102 ? 4.293 9.928 -0.599 1.00 96.06 102 GLU A O 1
ATOM 828 N N . TRP A 1 103 ? 5.259 8.188 -1.675 1.00 97.25 103 TRP A N 1
ATOM 829 C CA . TRP A 1 103 ? 4.122 7.274 -1.5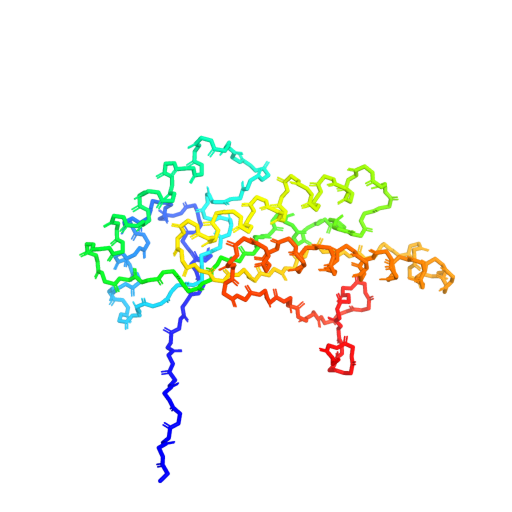61 1.00 97.25 103 TRP A CA 1
ATOM 830 C C . TRP A 1 103 ? 4.475 6.007 -0.770 1.00 97.25 103 TRP A C 1
ATOM 832 O O . TRP A 1 103 ? 4.038 5.891 0.370 1.00 97.25 103 TRP A O 1
ATOM 842 N N . LEU A 1 104 ? 5.333 5.112 -1.278 1.00 98.12 104 LEU A N 1
ATOM 843 C CA . LEU A 1 104 ? 5.654 3.833 -0.614 1.00 98.12 104 LEU A CA 1
ATOM 844 C C . LEU A 1 104 ? 6.217 4.013 0.802 1.00 98.12 104 LEU A C 1
ATOM 846 O O . LEU A 1 104 ? 5.725 3.396 1.742 1.00 98.12 104 LEU A O 1
ATOM 850 N N . LYS A 1 105 ? 7.222 4.879 0.990 1.00 98.38 105 LYS A N 1
ATOM 851 C CA . LYS A 1 105 ? 7.789 5.133 2.330 1.00 98.38 105 LYS A CA 1
ATOM 852 C C . LYS A 1 105 ? 6.772 5.765 3.288 1.00 98.38 105 LYS A C 1
ATOM 854 O O . LYS A 1 105 ? 6.796 5.454 4.474 1.00 98.38 105 LYS A O 1
ATOM 859 N N . LYS A 1 106 ? 5.842 6.584 2.786 1.00 97.75 106 LYS A N 1
ATOM 860 C CA . LYS A 1 106 ? 4.756 7.135 3.612 1.00 97.75 106 LYS A CA 1
ATOM 861 C C . LYS A 1 106 ? 3.715 6.077 3.965 1.00 97.75 106 LYS A C 1
ATOM 863 O O . LYS A 1 106 ? 3.275 6.039 5.104 1.00 97.75 106 LYS A O 1
ATOM 868 N N . MET A 1 107 ? 3.384 5.179 3.036 1.00 98.12 107 MET A N 1
ATOM 869 C CA . MET A 1 107 ? 2.540 4.016 3.321 1.00 98.12 107 MET A CA 1
ATOM 870 C C . MET A 1 107 ? 3.163 3.142 4.414 1.00 98.12 107 MET A C 1
ATOM 872 O O . MET A 1 107 ? 2.460 2.747 5.338 1.00 98.12 107 MET A O 1
ATOM 876 N N . VAL A 1 108 ? 4.482 2.904 4.370 1.00 98.62 108 VAL A N 1
ATOM 877 C CA . VAL A 1 108 ? 5.218 2.215 5.447 1.00 98.62 108 VAL A CA 1
ATOM 878 C C . VAL A 1 108 ? 5.035 2.929 6.788 1.00 98.62 108 VAL A C 1
ATOM 880 O O . VAL A 1 108 ? 4.709 2.277 7.778 1.00 98.62 108 VAL A O 1
ATOM 883 N N . ASP A 1 109 ? 5.216 4.250 6.829 1.00 98.12 109 ASP A N 1
ATOM 884 C CA . ASP A 1 109 ? 5.043 5.029 8.058 1.00 98.12 109 ASP A CA 1
ATOM 885 C C . ASP A 1 109 ? 3.608 4.927 8.608 1.00 98.12 109 ASP A C 1
ATOM 887 O O . ASP A 1 109 ? 3.427 4.727 9.810 1.00 98.12 109 ASP A O 1
ATOM 891 N N . THR A 1 110 ? 2.593 4.991 7.740 1.00 98.19 110 THR A N 1
ATOM 892 C CA . THR A 1 110 ? 1.184 4.784 8.112 1.00 98.19 110 THR A CA 1
ATOM 893 C C . THR A 1 110 ? 0.951 3.378 8.668 1.00 98.19 110 THR A C 1
ATOM 895 O O . THR A 1 110 ? 0.335 3.241 9.722 1.00 98.19 110 THR A O 1
ATOM 898 N N . CYS A 1 111 ? 1.485 2.335 8.022 1.00 98.38 111 CYS A N 1
ATOM 899 C CA . CYS A 1 111 ? 1.339 0.948 8.475 1.00 98.38 111 CYS A CA 1
ATOM 900 C C . CYS A 1 111 ? 1.927 0.731 9.872 1.00 98.38 111 CYS A C 1
ATOM 902 O O . CYS A 1 111 ? 1.302 0.082 10.706 1.00 98.38 111 CYS A O 1
ATOM 904 N N . VAL A 1 112 ? 3.102 1.306 10.154 1.00 98.31 112 VAL A N 1
ATOM 905 C CA . VAL A 1 112 ? 3.738 1.213 11.479 1.00 98.31 112 VAL A CA 1
ATOM 906 C C . VAL A 1 112 ? 2.865 1.855 12.560 1.00 98.31 112 VAL A C 1
ATOM 908 O O . VAL A 1 112 ? 2.753 1.306 13.654 1.00 98.31 112 VAL A O 1
ATOM 911 N N . LYS A 1 113 ? 2.204 2.982 12.263 1.00 97.75 113 LYS A N 1
ATOM 912 C CA . LYS A 1 113 ? 1.317 3.672 13.218 1.00 97.75 113 LYS A CA 1
ATOM 913 C C . LYS A 1 113 ? 0.057 2.874 13.578 1.00 97.75 113 LYS A C 1
ATOM 915 O O . LYS A 1 113 ? -0.477 3.074 14.668 1.00 97.75 113 LYS A O 1
ATOM 920 N N . VAL A 1 114 ? -0.413 1.991 12.697 1.00 97.38 114 VAL A N 1
ATOM 921 C CA . VAL A 1 114 ? -1.590 1.129 12.936 1.00 97.38 114 VAL A CA 1
ATOM 922 C C . VAL A 1 114 ? -1.222 -0.337 13.183 1.00 97.38 114 VAL A C 1
ATOM 924 O O . VAL A 1 114 ? -2.094 -1.198 13.167 1.00 97.38 114 VAL A O 1
ATOM 927 N N . ASP A 1 115 ? 0.065 -0.621 13.407 1.00 97.69 115 ASP A N 1
ATOM 928 C CA . ASP A 1 115 ? 0.599 -1.964 13.649 1.00 97.69 115 ASP A CA 1
ATOM 929 C C . ASP A 1 115 ? 0.225 -2.993 12.553 1.00 97.69 115 ASP A C 1
ATOM 931 O O . ASP A 1 115 ? -0.094 -4.148 12.832 1.00 97.69 115 ASP A O 1
ATOM 935 N N . ALA A 1 116 ? 0.282 -2.591 11.281 1.00 98.00 116 ALA A N 1
ATOM 936 C CA . ALA A 1 116 ? -0.081 -3.418 10.126 1.00 98.00 116 ALA A CA 1
ATOM 937 C C . ALA A 1 116 ? 1.124 -3.746 9.224 1.00 98.00 116 ALA A C 1
ATOM 939 O O . ALA A 1 116 ? 2.186 -3.124 9.305 1.00 98.00 116 ALA A O 1
ATOM 940 N N . GLY A 1 117 ? 0.970 -4.738 8.343 1.00 98.44 117 GLY A N 1
ATOM 941 C CA . GLY A 1 117 ? 1.864 -4.936 7.198 1.00 98.44 117 GLY A CA 1
ATOM 942 C C . GLY A 1 117 ? 1.501 -4.044 6.008 1.00 98.44 117 GLY A C 1
ATOM 943 O O . GLY A 1 117 ? 0.466 -3.380 6.006 1.00 98.44 117 GLY A O 1
ATOM 944 N N . LEU A 1 118 ? 2.339 -4.053 4.973 1.00 98.62 118 LEU A N 1
ATOM 945 C CA . LEU A 1 118 ? 2.073 -3.342 3.720 1.00 98.62 118 LEU A CA 1
ATOM 946 C C . LEU A 1 118 ? 1.981 -4.333 2.560 1.00 98.62 118 LEU A C 1
ATOM 948 O O . LEU A 1 118 ? 2.960 -5.013 2.264 1.00 98.62 118 LEU A O 1
ATOM 952 N N . GLY A 1 119 ? 0.841 -4.383 1.881 1.00 98.19 119 GLY A N 1
ATOM 953 C CA . GLY A 1 119 ? 0.685 -5.011 0.573 1.00 98.19 119 GLY A CA 1
ATOM 954 C C . GLY A 1 119 ? 0.593 -3.958 -0.531 1.00 98.19 119 GLY A C 1
ATOM 955 O O . GLY A 1 119 ? 0.069 -2.867 -0.306 1.00 98.19 119 GLY A O 1
ATOM 956 N N . PHE A 1 120 ? 1.125 -4.231 -1.720 1.00 98.12 120 PHE A N 1
ATOM 957 C CA . PHE A 1 120 ? 0.939 -3.321 -2.849 1.00 98.12 120 PHE A CA 1
ATOM 958 C C . PHE A 1 120 ? 1.164 -3.964 -4.215 1.00 98.12 120 PHE A C 1
ATOM 960 O O . PHE A 1 120 ? 1.885 -4.950 -4.362 1.00 98.12 120 PHE A O 1
ATOM 967 N N . PHE A 1 121 ? 0.656 -3.272 -5.230 1.00 97.44 121 PHE A N 1
ATOM 968 C CA . PHE A 1 121 ? 1.136 -3.329 -6.600 1.00 97.44 121 PHE A CA 1
ATOM 969 C C . PHE A 1 121 ? 1.188 -1.909 -7.178 1.00 97.44 121 PHE A C 1
ATOM 971 O O . PHE A 1 121 ? 0.193 -1.190 -7.157 1.00 97.44 121 PHE A O 1
ATOM 978 N N . CYS A 1 122 ? 2.348 -1.461 -7.671 1.00 97.38 122 CYS A N 1
ATOM 979 C CA . CYS A 1 122 ? 2.515 -0.055 -8.066 1.00 97.38 122 CYS A CA 1
ATOM 980 C C . CYS A 1 122 ? 3.473 0.162 -9.239 1.00 97.38 122 CYS A C 1
ATOM 982 O O . CYS A 1 122 ? 4.126 1.203 -9.321 1.00 97.38 122 CYS A O 1
ATOM 984 N N . HIS A 1 123 ? 3.601 -0.800 -10.151 1.00 98.06 123 HIS A N 1
ATOM 985 C CA . HIS A 1 123 ? 4.502 -0.650 -11.289 1.00 98.06 123 HIS A CA 1
ATOM 986 C C . HIS A 1 123 ? 4.022 -1.370 -12.530 1.00 98.06 123 HIS A C 1
ATOM 988 O O . HIS A 1 123 ? 3.479 -2.463 -12.467 1.00 98.06 123 HIS A O 1
ATOM 994 N N . ALA A 1 124 ? 4.301 -0.783 -13.685 1.00 97.94 124 ALA A N 1
ATOM 995 C CA . ALA A 1 124 ? 4.122 -1.463 -14.954 1.00 97.94 124 ALA A CA 1
ATOM 996 C C . ALA A 1 124 ? 5.154 -0.982 -15.974 1.00 97.94 124 ALA A C 1
ATOM 998 O O . ALA A 1 124 ? 5.606 0.163 -15.924 1.00 97.94 124 ALA A O 1
ATOM 999 N N . PHE A 1 125 ? 5.512 -1.842 -16.922 1.00 98.19 125 PHE A N 1
ATOM 1000 C CA . PHE A 1 125 ? 6.390 -1.492 -18.034 1.00 98.19 125 PHE A CA 1
ATOM 1001 C C . PHE A 1 125 ? 5.568 -1.089 -19.260 1.00 98.19 125 PHE A C 1
ATOM 1003 O O . PHE A 1 125 ? 4.680 -1.831 -19.683 1.00 98.19 125 PHE A O 1
ATOM 1010 N N . PRO A 1 126 ? 5.850 0.065 -19.886 1.00 97.94 126 PRO A N 1
ATOM 1011 C CA . PRO A 1 126 ? 5.185 0.423 -21.128 1.00 97.94 126 PRO A CA 1
ATOM 1012 C C . PRO A 1 126 ? 5.640 -0.501 -22.264 1.00 97.94 126 PRO A C 1
ATOM 1014 O O . PRO A 1 126 ? 6.736 -1.062 -22.236 1.00 97.94 126 PRO A O 1
ATOM 1017 N N . VAL A 1 127 ? 4.830 -0.595 -23.321 1.00 97.62 127 VAL A N 1
ATOM 1018 C CA . VAL A 1 127 ? 5.128 -1.429 -24.503 1.00 97.62 127 VAL A CA 1
ATOM 1019 C C . VAL A 1 127 ? 6.511 -1.128 -25.090 1.00 97.62 127 VAL A C 1
ATOM 1021 O O . VAL A 1 127 ? 7.214 -2.046 -25.494 1.00 97.62 127 VAL A O 1
ATOM 1024 N N . SER A 1 128 ? 6.944 0.135 -25.092 1.00 97.56 128 SER A N 1
ATOM 1025 C CA . SER A 1 128 ? 8.277 0.516 -25.579 1.00 97.56 128 SER A CA 1
ATOM 1026 C C . SER A 1 128 ? 9.422 -0.153 -24.813 1.00 97.56 128 SER A C 1
ATOM 1028 O O . SER A 1 128 ? 10.435 -0.473 -25.423 1.00 97.56 128 SER A O 1
ATOM 1030 N N . VAL A 1 129 ? 9.259 -0.393 -23.508 1.00 97.88 129 VAL A N 1
ATOM 1031 C CA . VAL A 1 129 ? 10.229 -1.128 -22.681 1.00 97.88 129 VAL A CA 1
ATOM 1032 C C . VAL A 1 129 ? 10.109 -2.630 -22.928 1.00 97.88 129 VAL A C 1
ATOM 1034 O O . VAL A 1 129 ? 11.123 -3.301 -23.060 1.00 97.88 129 VAL A O 1
ATOM 1037 N N . LEU A 1 130 ? 8.888 -3.160 -23.061 1.00 96.88 130 LEU A N 1
ATOM 1038 C CA . LEU A 1 130 ? 8.672 -4.587 -23.339 1.00 96.88 130 LEU A CA 1
ATOM 1039 C C . LEU A 1 130 ? 9.263 -5.049 -24.675 1.00 96.88 130 LEU A C 1
ATOM 1041 O O . LEU A 1 130 ? 9.684 -6.196 -24.799 1.00 96.88 130 LEU A O 1
ATOM 1045 N N . MET A 1 131 ? 9.270 -4.172 -25.677 1.00 97.31 131 MET A N 1
ATOM 1046 C CA . MET A 1 131 ? 9.764 -4.490 -27.018 1.00 97.31 131 MET A CA 1
ATOM 1047 C C . MET A 1 131 ? 11.292 -4.392 -27.146 1.00 97.31 131 MET A C 1
ATOM 1049 O O . MET A 1 131 ? 11.832 -4.801 -28.174 1.00 97.31 131 MET A O 1
ATOM 1053 N N . ASP A 1 132 ? 11.991 -3.873 -26.133 1.00 98.00 132 ASP A N 1
ATOM 1054 C CA . ASP A 1 132 ? 13.451 -3.765 -26.106 1.00 98.00 132 ASP A CA 1
ATOM 1055 C C . ASP A 1 132 ? 14.023 -4.584 -24.935 1.00 98.00 132 ASP A C 1
ATOM 1057 O O . ASP A 1 132 ? 13.953 -4.148 -23.784 1.00 98.00 132 ASP A O 1
ATOM 1061 N N . PRO A 1 133 ? 14.658 -5.742 -25.204 1.00 97.00 133 PRO A N 1
ATOM 1062 C CA . PRO A 1 133 ? 15.228 -6.592 -24.161 1.00 97.00 133 PRO A CA 1
ATOM 1063 C C . PRO A 1 133 ? 16.242 -5.889 -23.249 1.00 97.00 133 PRO A C 1
ATOM 1065 O O . PRO A 1 133 ? 16.308 -6.192 -22.060 1.00 97.00 133 PRO A O 1
ATOM 1068 N N . LYS A 1 134 ? 17.026 -4.937 -23.777 1.00 98.00 134 LYS A N 1
ATOM 1069 C CA . LYS A 1 134 ? 18.010 -4.200 -22.969 1.00 98.00 134 LYS A CA 1
ATOM 1070 C C . LYS A 1 134 ? 17.323 -3.180 -22.072 1.00 98.00 134 LYS A C 1
ATOM 1072 O O . LYS A 1 134 ? 17.725 -3.007 -20.921 1.00 98.00 134 LYS A O 1
ATOM 1077 N N . ALA A 1 135 ? 16.297 -2.506 -22.591 1.00 97.31 135 ALA A N 1
ATOM 1078 C CA . ALA A 1 135 ? 15.486 -1.601 -21.787 1.00 97.31 135 ALA A CA 1
ATOM 1079 C C . ALA A 1 135 ? 14.755 -2.372 -20.683 1.00 97.31 135 ALA A C 1
ATOM 1081 O O . ALA A 1 135 ? 14.805 -1.952 -19.531 1.00 97.31 135 ALA A O 1
ATOM 1082 N N . TYR A 1 136 ? 14.152 -3.516 -21.014 1.00 96.94 136 TYR A N 1
ATOM 1083 C CA . TYR A 1 136 ? 13.481 -4.390 -20.054 1.00 96.94 136 TYR A CA 1
ATOM 1084 C C . TYR A 1 136 ? 14.405 -4.766 -18.891 1.00 96.94 136 TYR A C 1
ATOM 1086 O O . TYR A 1 136 ? 14.080 -4.483 -17.741 1.00 96.94 136 TYR A O 1
ATOM 1094 N N . GLU A 1 137 ? 15.589 -5.318 -19.182 1.00 96.50 137 GLU A N 1
ATOM 1095 C CA . GLU A 1 137 ? 16.554 -5.723 -18.150 1.00 96.50 137 GLU A CA 1
ATOM 1096 C C . GLU A 1 137 ? 16.986 -4.534 -17.273 1.00 96.50 137 GLU A C 1
ATOM 1098 O O . GLU A 1 137 ? 17.129 -4.651 -16.054 1.00 96.50 137 GLU A O 1
ATOM 1103 N N . SER A 1 138 ? 17.169 -3.356 -17.879 1.00 97.69 138 SER A N 1
ATOM 1104 C CA . SER A 1 138 ? 17.518 -2.143 -17.138 1.00 97.69 138 SER A CA 1
ATOM 1105 C C . SER A 1 138 ? 16.393 -1.672 -16.211 1.00 97.69 138 SER A C 1
ATOM 1107 O O . SER A 1 138 ? 16.685 -1.219 -15.104 1.00 97.69 138 SER A O 1
ATOM 1109 N N . TYR A 1 139 ? 15.134 -1.730 -16.652 1.00 97.94 139 TYR A N 1
ATOM 1110 C CA . TYR A 1 139 ? 13.975 -1.313 -15.855 1.00 97.94 139 TYR A CA 1
ATOM 1111 C C . TYR A 1 139 ? 13.683 -2.306 -14.733 1.00 97.94 139 TYR A C 1
ATOM 1113 O O . TYR A 1 139 ? 13.418 -1.892 -13.608 1.00 97.94 139 TYR A O 1
ATOM 1121 N N . GLU A 1 140 ? 13.795 -3.603 -15.011 1.00 96.62 140 GLU A N 1
ATOM 1122 C CA . GLU A 1 140 ? 13.682 -4.664 -14.012 1.00 96.62 140 GLU A CA 1
ATOM 1123 C C . GLU A 1 140 ? 14.732 -4.502 -12.907 1.00 96.62 140 GLU A C 1
ATOM 1125 O O . GLU A 1 140 ? 14.403 -4.517 -11.721 1.00 96.62 140 GLU A O 1
ATOM 1130 N N . ARG A 1 141 ? 15.988 -4.236 -13.279 1.00 97.44 141 ARG A N 1
ATOM 1131 C CA . ARG A 1 141 ? 17.055 -3.993 -12.304 1.00 97.44 141 ARG A CA 1
ATOM 1132 C C . ARG A 1 141 ? 16.804 -2.749 -11.448 1.00 97.44 141 ARG A C 1
ATOM 1134 O O . ARG A 1 141 ? 17.040 -2.792 -10.242 1.00 97.44 141 ARG A O 1
ATOM 1141 N N . ASP A 1 142 ? 16.345 -1.644 -12.042 1.00 98.06 142 ASP A N 1
ATOM 1142 C CA . ASP A 1 142 ? 15.991 -0.430 -11.286 1.00 98.06 142 ASP A CA 1
ATOM 1143 C C . ASP A 1 142 ? 14.819 -0.685 -10.329 1.00 98.06 142 ASP A C 1
ATOM 1145 O O . ASP A 1 142 ? 14.881 -0.279 -9.167 1.00 98.06 142 ASP A O 1
ATOM 1149 N N . LEU A 1 143 ? 13.795 -1.417 -10.779 1.00 97.81 143 LEU A N 1
ATOM 1150 C CA . LEU A 1 143 ? 12.661 -1.815 -9.949 1.00 97.81 143 LEU A CA 1
ATOM 1151 C C . LEU A 1 143 ? 13.119 -2.639 -8.738 1.00 97.81 143 LEU A C 1
ATOM 1153 O O . LEU A 1 143 ? 12.787 -2.286 -7.607 1.00 97.81 143 LEU A O 1
ATOM 1157 N N . TYR A 1 144 ? 13.926 -3.686 -8.939 1.00 97.00 144 TYR A N 1
ATOM 1158 C CA . TYR A 1 144 ? 14.432 -4.510 -7.835 1.00 97.00 144 TYR A CA 1
ATOM 1159 C C . TYR A 1 144 ? 15.305 -3.720 -6.859 1.00 97.00 144 TYR A C 1
ATOM 1161 O O . TYR A 1 144 ? 15.177 -3.901 -5.649 1.00 97.00 144 TYR A O 1
ATOM 1169 N N . ASN A 1 145 ? 16.133 -2.793 -7.347 1.00 98.31 145 ASN A N 1
ATOM 1170 C CA . ASN A 1 145 ? 16.907 -1.911 -6.472 1.00 98.31 145 ASN A CA 1
ATOM 1171 C C . ASN A 1 145 ? 15.997 -1.041 -5.591 1.00 98.31 145 ASN A C 1
ATOM 1173 O O . ASN A 1 145 ? 16.255 -0.895 -4.396 1.00 98.31 145 ASN A O 1
ATOM 1177 N N . LYS A 1 146 ? 14.909 -0.500 -6.151 1.00 98.31 146 LYS A N 1
ATOM 1178 C CA . LYS A 1 146 ? 13.933 0.318 -5.412 1.00 98.31 146 LYS A CA 1
ATOM 1179 C C . LYS A 1 146 ? 13.128 -0.503 -4.406 1.00 98.31 146 LYS A C 1
ATOM 1181 O O . LYS A 1 146 ? 12.923 -0.051 -3.282 1.00 98.31 146 LYS A O 1
ATOM 1186 N N . LEU A 1 147 ? 12.724 -1.722 -4.767 1.00 97.75 147 LEU A N 1
ATOM 1187 C CA . LEU A 1 147 ? 12.067 -2.652 -3.842 1.00 97.75 147 LEU A CA 1
ATOM 1188 C C . LEU A 1 147 ? 13.006 -3.065 -2.696 1.00 97.75 147 LEU A C 1
ATOM 1190 O O . LEU A 1 147 ? 12.587 -3.103 -1.540 1.00 97.75 147 LEU A O 1
ATOM 1194 N N . ALA A 1 148 ? 14.291 -3.299 -2.982 1.00 98.12 148 ALA A N 1
ATOM 1195 C CA . ALA A 1 148 ? 15.299 -3.568 -1.958 1.00 98.12 148 ALA A CA 1
ATOM 1196 C C . ALA A 1 148 ? 15.516 -2.359 -1.029 1.00 98.12 148 ALA A C 1
ATOM 1198 O O . ALA A 1 148 ? 15.632 -2.521 0.188 1.00 98.12 148 ALA A O 1
ATOM 1199 N N . GLU A 1 149 ? 15.525 -1.140 -1.578 1.00 98.62 149 GLU A N 1
ATOM 1200 C CA . GLU A 1 149 ? 15.593 0.088 -0.784 1.00 98.62 149 GLU A CA 1
ATOM 1201 C C . GLU A 1 149 ? 14.372 0.243 0.132 1.00 98.62 149 GLU A C 1
ATOM 1203 O O . GLU A 1 149 ? 14.532 0.523 1.324 1.00 98.62 149 GLU A O 1
ATOM 1208 N N . LEU A 1 150 ? 13.165 0.018 -0.396 1.00 98.62 150 LEU A N 1
ATOM 1209 C CA . LEU A 1 150 ? 11.936 0.034 0.392 1.00 98.62 150 LEU A CA 1
ATOM 1210 C C . LEU A 1 150 ? 11.989 -0.999 1.520 1.00 98.62 150 LEU A C 1
ATOM 1212 O O . LEU A 1 150 ? 11.682 -0.666 2.662 1.00 98.62 150 LEU A O 1
ATOM 1216 N N . SER A 1 151 ? 12.415 -2.228 1.219 1.00 98.12 151 SER A N 1
ATOM 1217 C CA . SER A 1 151 ? 12.545 -3.305 2.205 1.00 98.12 151 SER A CA 1
ATOM 1218 C C . SER A 1 151 ? 13.484 -2.917 3.350 1.00 98.12 151 SER A C 1
ATOM 1220 O O . SER A 1 151 ? 13.133 -3.047 4.526 1.00 98.12 151 SER A O 1
ATOM 1222 N N . LYS A 1 152 ? 14.640 -2.320 3.030 1.00 98.50 152 LYS A N 1
ATOM 1223 C CA . LYS A 1 152 ? 15.572 -1.799 4.039 1.00 98.50 152 LYS A CA 1
ATOM 1224 C C . LYS A 1 152 ? 14.947 -0.685 4.881 1.00 98.50 152 LYS A C 1
ATOM 1226 O O . LYS A 1 152 ? 15.126 -0.671 6.098 1.00 98.50 152 LYS A O 1
ATOM 1231 N N . TYR A 1 153 ? 14.230 0.244 4.247 1.00 98.75 153 TYR A N 1
ATOM 1232 C CA . TYR A 1 153 ? 13.539 1.328 4.944 1.00 98.75 153 TYR A CA 1
ATOM 1233 C C . TYR A 1 153 ? 12.475 0.787 5.909 1.00 98.75 153 TYR A C 1
ATOM 1235 O O . TYR A 1 153 ? 12.475 1.143 7.085 1.00 98.75 153 TYR A O 1
ATOM 1243 N N . ALA A 1 154 ? 11.618 -0.117 5.435 1.00 98.44 154 ALA A N 1
ATOM 1244 C CA . ALA A 1 154 ? 10.541 -0.713 6.213 1.00 98.44 154 ALA A CA 1
ATOM 1245 C C . ALA A 1 154 ? 11.049 -1.546 7.391 1.00 98.44 154 ALA A C 1
ATOM 1247 O O . ALA A 1 154 ? 10.554 -1.396 8.508 1.00 98.44 154 ALA A O 1
ATOM 1248 N N . SER A 1 155 ? 12.095 -2.349 7.177 1.00 97.88 155 SER A N 1
ATOM 1249 C CA . SER A 1 155 ? 12.763 -3.074 8.258 1.00 97.88 155 SER A CA 1
ATOM 1250 C C . SER A 1 155 ? 13.333 -2.114 9.310 1.00 97.88 155 SER A C 1
ATOM 1252 O O . SER A 1 155 ? 13.126 -2.321 10.504 1.00 97.88 155 SER A O 1
ATOM 1254 N N . GLY A 1 156 ? 13.964 -1.010 8.888 1.00 98.38 156 GLY A N 1
ATOM 1255 C CA . GLY A 1 156 ? 14.469 0.024 9.797 1.00 98.38 156 GLY A CA 1
ATOM 1256 C C . GLY A 1 156 ? 13.383 0.764 10.590 1.00 98.38 156 GLY A C 1
ATOM 1257 O O . GLY A 1 156 ? 13.681 1.322 11.644 1.00 98.38 156 GLY A O 1
ATOM 1258 N N . LYS A 1 157 ? 12.134 0.759 10.108 1.00 98.31 157 LYS A N 1
ATOM 1259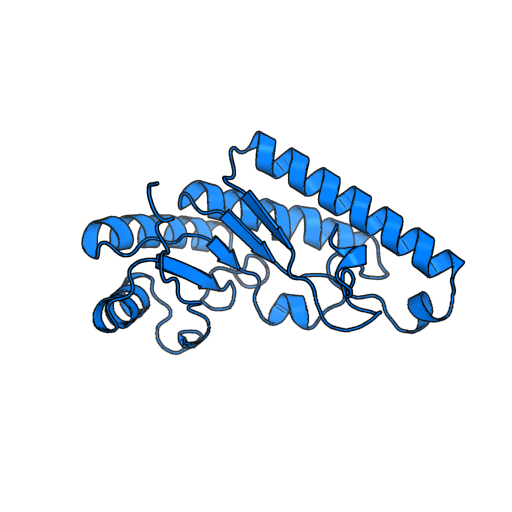 C CA . LYS A 1 157 ? 10.960 1.330 10.788 1.00 98.31 157 LYS A CA 1
ATOM 1260 C C . LYS A 1 157 ? 10.196 0.326 11.658 1.00 98.31 157 LYS A C 1
ATOM 1262 O O . LYS A 1 157 ? 9.305 0.741 12.389 1.00 98.31 157 LYS A O 1
ATOM 1267 N N . GLY A 1 158 ? 10.552 -0.960 11.612 1.00 97.44 158 GLY A N 1
ATOM 1268 C CA . GLY A 1 158 ? 9.881 -2.011 12.380 1.00 97.44 158 GLY A CA 1
ATOM 1269 C C . GLY A 1 158 ? 8.577 -2.518 11.756 1.00 97.44 158 GLY A C 1
ATOM 1270 O O . GLY A 1 158 ? 7.738 -3.052 12.474 1.00 97.44 158 GLY A O 1
ATOM 1271 N N . LEU A 1 159 ? 8.390 -2.360 10.440 1.00 98.06 159 LEU A N 1
ATOM 1272 C CA . LEU A 1 159 ? 7.214 -2.889 9.746 1.00 98.06 159 LEU A CA 1
ATOM 1273 C C . LEU A 1 159 ? 7.168 -4.427 9.824 1.00 98.06 159 LEU A C 1
ATOM 1275 O O . LEU A 1 159 ? 8.191 -5.084 9.623 1.00 98.06 159 LEU A O 1
ATOM 1279 N N . LYS A 1 160 ? 5.977 -5.001 10.054 1.00 94.75 160 LYS A N 1
ATOM 1280 C CA . LYS A 1 160 ? 5.780 -6.456 10.202 1.00 94.75 160 LYS A CA 1
ATOM 1281 C C . LYS A 1 160 ? 6.192 -7.243 8.958 1.00 94.75 160 LYS A C 1
ATOM 1283 O O . LYS A 1 160 ? 6.909 -8.235 9.063 1.00 94.75 160 LYS A O 1
ATOM 1288 N N . PHE A 1 161 ? 5.716 -6.814 7.793 1.00 97.25 161 PHE A N 1
ATOM 1289 C CA . PHE A 1 161 ? 6.031 -7.422 6.506 1.00 97.25 161 PHE A CA 1
ATOM 1290 C C . PHE A 1 161 ? 5.733 -6.459 5.354 1.00 97.25 161 PHE A C 1
ATOM 1292 O O . PHE A 1 161 ? 4.936 -5.528 5.490 1.00 97.25 161 PHE A O 1
ATOM 1299 N N . ILE A 1 162 ? 6.355 -6.740 4.211 1.00 97.50 162 ILE A N 1
ATOM 1300 C CA . ILE A 1 162 ? 5.953 -6.226 2.904 1.00 97.50 162 ILE A CA 1
ATOM 1301 C C . ILE A 1 162 ? 5.469 -7.408 2.068 1.00 97.50 162 ILE A C 1
ATOM 1303 O O . ILE A 1 162 ? 6.111 -8.457 2.061 1.00 97.50 162 ILE A O 1
ATOM 1307 N N . SER A 1 163 ? 4.374 -7.213 1.344 1.00 96.88 163 SER A N 1
ATOM 1308 C CA . SER A 1 163 ? 3.877 -8.112 0.313 1.00 96.88 163 SER A CA 1
ATOM 1309 C C . SER A 1 163 ? 3.772 -7.360 -1.012 1.00 96.88 163 SER A C 1
ATOM 1311 O O . SER A 1 163 ? 3.292 -6.227 -1.055 1.00 96.88 163 SER A O 1
ATOM 1313 N N . LEU A 1 164 ? 4.230 -7.988 -2.090 1.00 96.38 164 LEU A N 1
ATOM 1314 C CA . LEU A 1 164 ? 4.043 -7.504 -3.452 1.00 96.38 164 LEU A CA 1
ATOM 1315 C C . LEU A 1 164 ? 3.092 -8.464 -4.164 1.00 96.38 164 LEU A C 1
ATOM 1317 O O . LEU A 1 164 ? 3.364 -9.664 -4.211 1.00 96.38 164 LEU A O 1
ATOM 1321 N N . GLU A 1 165 ? 2.000 -7.955 -4.725 1.00 96.44 165 GLU A N 1
ATOM 1322 C CA . GLU A 1 165 ? 1.073 -8.799 -5.477 1.00 96.44 165 GLU A CA 1
ATOM 1323 C C . GLU A 1 165 ? 1.669 -9.219 -6.815 1.00 96.44 165 GLU A C 1
ATOM 1325 O O . GLU A 1 165 ? 2.140 -8.411 -7.620 1.00 96.44 165 GLU A O 1
ATOM 1330 N N . GLN A 1 166 ? 1.644 -10.530 -7.037 1.00 95.88 166 GLN A N 1
ATOM 1331 C CA . GLN A 1 166 ? 1.967 -11.117 -8.320 1.00 95.88 166 GLN A CA 1
ATOM 1332 C C . GLN A 1 166 ? 0.790 -10.905 -9.272 1.00 95.88 166 GLN A C 1
ATOM 1334 O O . GLN A 1 166 ? -0.330 -11.332 -8.998 1.00 95.88 166 GLN A O 1
ATOM 1339 N N . MET A 1 167 ? 1.065 -10.314 -10.428 1.00 96.12 167 MET A N 1
ATOM 1340 C CA . MET A 1 167 ? 0.049 -10.057 -11.441 1.00 96.12 167 MET A CA 1
ATOM 1341 C C . MET A 1 167 ? 0.013 -11.172 -12.492 1.00 96.12 167 MET A C 1
ATOM 1343 O O . MET A 1 167 ? 0.516 -12.280 -12.302 1.00 96.12 167 MET A O 1
ATOM 1347 N N . TYR A 1 168 ? -0.630 -10.896 -13.623 1.00 94.75 168 TYR A N 1
ATOM 1348 C CA . TYR A 1 168 ? -0.976 -11.893 -14.636 1.00 94.75 168 TYR A CA 1
ATOM 1349 C C . TYR A 1 168 ? -0.499 -11.516 -16.044 1.00 94.75 168 TYR A C 1
ATOM 1351 O O . TYR A 1 168 ? -0.964 -12.089 -17.030 1.00 94.75 168 TYR A O 1
ATOM 1359 N N . SER A 1 169 ? 0.409 -10.543 -16.173 1.00 94.94 169 SER A N 1
ATOM 1360 C CA . SER A 1 169 ? 0.865 -10.074 -17.480 1.00 94.94 169 SER A CA 1
ATOM 1361 C C . SER A 1 169 ? 2.348 -9.662 -17.511 1.00 94.94 169 SER A C 1
ATOM 1363 O O . SER A 1 169 ? 2.864 -9.146 -16.522 1.00 94.94 169 SER A O 1
ATOM 1365 N N . PRO A 1 170 ? 3.045 -9.797 -18.660 1.00 92.50 170 PRO A N 1
ATOM 1366 C CA . PRO A 1 170 ? 4.469 -9.458 -18.766 1.00 92.50 170 PRO A CA 1
ATOM 1367 C C . PRO A 1 170 ? 4.834 -7.997 -18.489 1.00 92.50 170 PRO A C 1
ATOM 1369 O O . PRO A 1 170 ? 5.991 -7.703 -18.213 1.00 92.50 170 PRO A O 1
ATOM 1372 N N . HIS A 1 171 ? 3.871 -7.075 -18.574 1.00 95.12 171 HIS A N 1
ATOM 1373 C CA . HIS A 1 171 ? 4.102 -5.675 -18.220 1.00 95.12 171 HIS A CA 1
ATOM 1374 C C . HIS A 1 171 ? 3.988 -5.408 -16.719 1.00 95.12 171 HIS A C 1
ATOM 1376 O O . HIS A 1 171 ? 4.326 -4.314 -16.289 1.00 95.12 171 HIS A O 1
ATOM 1382 N N . GLN A 1 172 ? 3.540 -6.382 -15.930 1.00 96.44 172 GLN A N 1
ATOM 1383 C CA . GLN A 1 172 ? 3.270 -6.267 -14.502 1.00 96.44 172 GLN A CA 1
ATOM 1384 C C . GLN A 1 172 ? 4.056 -7.345 -13.747 1.00 96.44 172 GLN A C 1
ATOM 1386 O O . GLN A 1 172 ? 3.499 -8.321 -13.259 1.00 96.44 172 GLN A O 1
ATOM 1391 N N . ILE A 1 173 ? 5.381 -7.227 -13.718 1.00 95.12 173 ILE A N 1
ATOM 1392 C CA . ILE A 1 173 ? 6.226 -8.228 -13.055 1.00 95.12 173 ILE A CA 1
ATOM 1393 C C . ILE A 1 173 ? 6.102 -8.129 -11.522 1.00 95.12 173 ILE A C 1
ATOM 1395 O O . ILE A 1 173 ? 5.957 -7.022 -11.026 1.00 95.12 173 ILE A O 1
ATOM 1399 N N . PRO A 1 174 ? 6.188 -9.219 -10.746 1.00 95.50 174 PRO A N 1
ATOM 1400 C CA . PRO A 1 174 ? 6.233 -10.599 -11.199 1.00 95.50 174 PRO A CA 1
ATOM 1401 C C . PRO A 1 174 ? 4.856 -11.065 -11.690 1.00 95.50 174 PRO A C 1
ATOM 1403 O O . PRO A 1 174 ? 3.825 -10.692 -11.144 1.00 95.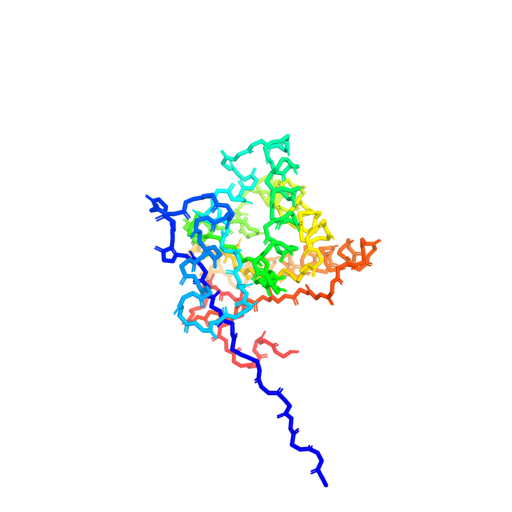50 174 PRO A O 1
ATOM 1406 N N . TRP A 1 175 ? 4.848 -11.911 -12.722 1.00 95.44 175 TRP A N 1
ATOM 1407 C CA . TRP A 1 175 ? 3.613 -12.413 -13.348 1.00 95.44 175 TRP A CA 1
ATOM 1408 C C . TRP A 1 175 ? 3.591 -13.932 -13.560 1.00 95.44 175 TRP A C 1
ATOM 1410 O O . TRP A 1 175 ? 2.640 -14.490 -14.106 1.00 95.44 175 TRP A O 1
ATOM 1420 N N . THR A 1 176 ? 4.649 -14.618 -13.127 1.00 95.44 176 THR A N 1
ATOM 1421 C CA . THR A 1 176 ? 4.751 -16.081 -13.124 1.00 95.44 176 THR A CA 1
ATOM 1422 C C . THR A 1 176 ? 5.209 -16.538 -11.747 1.00 95.44 176 THR A C 1
ATOM 1424 O O . THR A 1 176 ? 5.896 -15.779 -11.069 1.00 95.44 176 THR A O 1
ATOM 1427 N N . ILE A 1 177 ? 4.902 -17.787 -11.379 1.00 95.00 177 ILE A N 1
ATOM 1428 C CA . ILE A 1 177 ? 5.345 -18.388 -10.107 1.00 95.00 177 ILE A CA 1
ATOM 1429 C C . ILE A 1 177 ? 6.864 -18.245 -9.951 1.00 95.00 177 ILE A C 1
ATOM 1431 O O . ILE A 1 177 ? 7.332 -17.684 -8.974 1.00 95.00 177 ILE A O 1
ATOM 1435 N N . LYS A 1 178 ? 7.629 -18.640 -10.978 1.00 93.94 178 LYS A N 1
ATOM 1436 C CA . LYS A 1 178 ? 9.096 -18.538 -10.981 1.00 93.94 178 LYS A CA 1
ATOM 1437 C C . LYS A 1 178 ? 9.608 -17.099 -10.836 1.00 93.94 178 LYS A C 1
ATOM 1439 O O . LYS A 1 178 ? 10.709 -16.894 -10.355 1.00 93.94 178 LYS A O 1
ATOM 1444 N N . GLY A 1 179 ? 8.856 -16.111 -11.318 1.00 88.44 179 GLY A N 1
ATOM 1445 C CA . GLY A 1 179 ? 9.243 -14.706 -11.196 1.00 88.44 179 GLY A CA 1
ATOM 1446 C C . GLY A 1 179 ? 9.014 -14.126 -9.799 1.00 88.44 179 GLY A C 1
ATOM 1447 O O . GLY A 1 179 ? 9.539 -13.056 -9.521 1.00 88.44 179 GLY A O 1
ATOM 1448 N N . ALA A 1 180 ? 8.213 -14.791 -8.962 1.00 87.88 180 ALA A N 1
ATOM 1449 C CA . ALA A 1 180 ? 7.902 -14.374 -7.596 1.00 87.88 180 ALA A CA 1
ATOM 1450 C C . ALA A 1 180 ? 8.738 -15.108 -6.523 1.00 87.88 180 ALA A C 1
ATOM 1452 O O . ALA A 1 180 ? 8.591 -14.801 -5.341 1.00 87.88 180 ALA A O 1
ATOM 1453 N N . GLU A 1 181 ? 9.581 -16.068 -6.926 1.00 82.50 181 GLU A N 1
ATOM 1454 C CA . GLU A 1 181 ? 10.540 -16.800 -6.076 1.00 82.50 181 GLU A CA 1
ATOM 1455 C C . GLU A 1 181 ? 11.883 -16.063 -5.968 1.00 82.50 181 GLU A C 1
ATOM 1457 O O . GLU A 1 181 ? 12.441 -16.033 -4.846 1.00 82.50 181 GLU A O 1
#

Foldseek 3Di:
DDDDDDADEEELPVCQVPQLALQRSLVVCVVVVHQEYAYECSSVQFLVVDPLVVLVVRLVRNQVNCVVRVRAYAEYEYHVVLVVDQQCLDPDVVRVCCSLPRTLLSSLVSCLSRVYAYEYFHHFADPVCVVDPVSVVVSVVSSVVSVVVSVVSSVVSVHPYYHYDADCDPRRPPRDPVRVD

Radius of gyration: 17.32 Å; chains: 1; bounding box: 40×48×48 Å